Protein AF-A0A934E4H4-F1 (afdb_monomer)

Sequence (75 aa):
MAKALFWAGIALAAAGLILMGLSRLPFLGRLPLDLHVQRGRKELFIPLGTALVLSLAATLILNLVLLLLPASAGP

Mean predicted aligned error: 9.61 Å

Structure (mmCIF, N/CA/C/O backbone):
data_AF-A0A934E4H4-F1
#
_entry.id   AF-A0A934E4H4-F1
#
loop_
_atom_site.group_PDB
_atom_site.id
_atom_site.type_symbol
_atom_site.label_atom_id
_atom_site.label_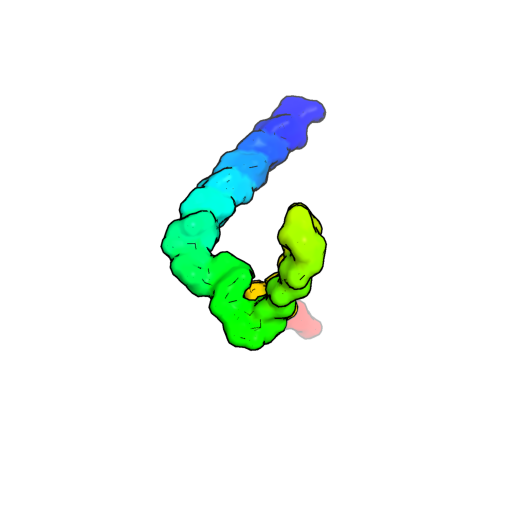alt_id
_atom_site.label_comp_id
_atom_site.label_asym_id
_atom_site.label_entity_id
_atom_site.label_seq_id
_atom_site.pdbx_PDB_ins_code
_atom_site.Cartn_x
_atom_site.Cartn_y
_atom_site.Cartn_z
_atom_site.occupancy
_atom_site.B_iso_or_equiv
_atom_site.auth_seq_id
_atom_site.auth_comp_id
_atom_site.auth_asym_id
_atom_site.auth_atom_id
_atom_site.pdbx_PDB_model_num
ATOM 1 N N . MET A 1 1 ? 22.923 14.414 -3.836 1.00 78.81 1 MET A N 1
ATOM 2 C CA . MET A 1 1 ? 21.845 15.000 -3.007 1.00 78.81 1 MET A CA 1
ATOM 3 C C . MET A 1 1 ? 20.675 15.521 -3.846 1.00 78.81 1 MET A C 1
ATOM 5 O O . MET A 1 1 ? 19.593 14.974 -3.707 1.00 78.81 1 MET A O 1
ATOM 9 N N . ALA A 1 2 ? 20.863 16.465 -4.781 1.00 92.56 2 ALA A N 1
ATOM 10 C CA . ALA A 1 2 ? 19.765 17.017 -5.600 1.00 92.56 2 ALA A CA 1
ATOM 11 C C . ALA A 1 2 ? 18.946 15.966 -6.383 1.00 92.56 2 ALA A C 1
ATOM 13 O O . ALA A 1 2 ? 17.721 15.984 -6.349 1.00 92.56 2 ALA A O 1
ATOM 14 N N . LYS A 1 3 ? 19.610 14.991 -7.020 1.00 92.56 3 LYS A N 1
ATOM 15 C CA . LYS A 1 3 ? 18.934 13.901 -7.750 1.00 92.56 3 LYS A CA 1
ATOM 16 C C . LYS A 1 3 ? 18.077 13.015 -6.834 1.00 92.56 3 LYS A C 1
ATOM 18 O O . LYS A 1 3 ? 16.995 12.603 -7.229 1.00 92.56 3 LYS A O 1
ATOM 23 N N . ALA A 1 4 ? 18.539 12.759 -5.608 1.00 96.12 4 ALA A N 1
ATOM 24 C CA . ALA A 1 4 ? 17.774 12.003 -4.617 1.00 96.12 4 ALA A CA 1
ATOM 25 C C . ALA A 1 4 ? 16.543 12.792 -4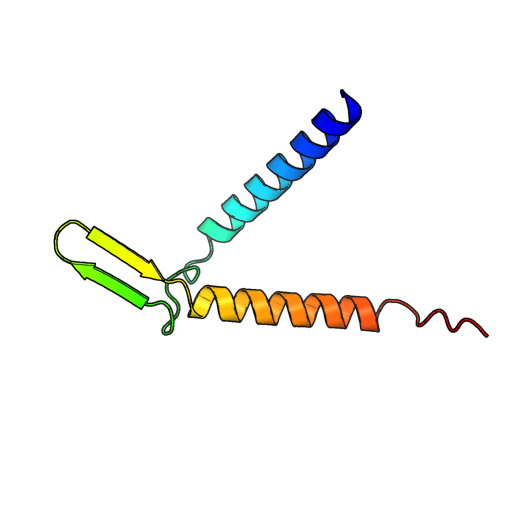.146 1.00 96.12 4 ALA A C 1
ATOM 27 O O . ALA A 1 4 ? 15.460 12.229 -4.055 1.00 96.12 4 ALA A O 1
ATOM 28 N N . LEU A 1 5 ? 16.695 14.104 -3.929 1.00 95.31 5 LEU A N 1
ATOM 29 C CA . LEU A 1 5 ? 15.592 14.982 -3.538 1.00 95.31 5 LEU A CA 1
ATOM 30 C C . LEU A 1 5 ? 14.531 15.108 -4.646 1.00 95.31 5 LEU A C 1
ATOM 32 O O . LEU A 1 5 ? 13.340 15.090 -4.357 1.00 95.31 5 LEU A O 1
ATOM 36 N N . PHE A 1 6 ? 14.959 15.157 -5.911 1.00 96.69 6 PHE A N 1
ATOM 37 C CA . PHE A 1 6 ? 14.065 15.157 -7.071 1.00 96.69 6 PHE A CA 1
ATOM 38 C C . PHE A 1 6 ? 13.213 13.881 -7.137 1.00 96.69 6 PHE A C 1
ATOM 40 O O . PHE A 1 6 ? 11.988 13.955 -7.212 1.00 96.69 6 PHE A O 1
ATOM 47 N N . TRP A 1 7 ? 13.844 12.707 -7.032 1.00 96.94 7 TRP A N 1
ATOM 48 C CA . TRP A 1 7 ? 13.121 11.431 -7.036 1.00 96.94 7 TRP A CA 1
ATOM 49 C C . TRP A 1 7 ? 12.227 11.246 -5.808 1.00 96.94 7 TRP A C 1
ATOM 51 O O . TRP A 1 7 ? 11.111 10.752 -5.944 1.00 96.94 7 TRP A O 1
ATOM 61 N N . ALA A 1 8 ? 12.670 11.690 -4.629 1.00 95.94 8 ALA A N 1
ATOM 62 C CA . ALA A 1 8 ? 11.849 11.672 -3.422 1.00 95.94 8 ALA A CA 1
ATOM 63 C C . ALA A 1 8 ? 10.597 12.554 -3.569 1.00 95.94 8 ALA A C 1
ATOM 65 O O . ALA A 1 8 ? 9.510 12.132 -3.184 1.00 95.94 8 ALA A O 1
ATOM 66 N N . GLY A 1 9 ? 10.726 13.740 -4.176 1.00 96.75 9 GLY A N 1
ATOM 67 C CA . GLY A 1 9 ? 9.596 14.626 -4.463 1.00 96.75 9 GLY A CA 1
ATOM 68 C C . GLY A 1 9 ? 8.575 13.994 -5.411 1.00 96.75 9 GLY A C 1
ATOM 69 O O . GLY A 1 9 ? 7.378 14.043 -5.138 1.00 96.75 9 GLY A O 1
ATOM 70 N N . ILE A 1 10 ? 9.038 13.330 -6.477 1.00 97.75 10 ILE A N 1
ATOM 71 C CA . ILE A 1 10 ? 8.161 12.585 -7.396 1.00 97.75 10 ILE A CA 1
ATOM 72 C C . ILE A 1 10 ? 7.450 11.441 -6.665 1.00 97.75 10 ILE A C 1
ATOM 74 O O . ILE A 1 10 ? 6.237 11.291 -6.804 1.00 97.75 10 ILE A O 1
ATOM 78 N N . ALA A 1 11 ? 8.177 10.656 -5.866 1.00 93.25 11 ALA A N 1
ATOM 79 C CA . ALA A 1 11 ? 7.600 9.547 -5.111 1.00 93.25 11 ALA A CA 1
ATOM 80 C C . ALA A 1 11 ? 6.536 10.026 -4.109 1.00 93.25 11 ALA A C 1
ATOM 82 O O . ALA A 1 11 ? 5.461 9.437 -4.024 1.00 93.25 11 ALA A O 1
ATOM 83 N N . LEU A 1 12 ? 6.800 11.127 -3.399 1.00 95.94 12 LEU A N 1
ATOM 84 C CA . LEU A 1 12 ? 5.845 11.756 -2.482 1.00 95.94 12 LEU A CA 1
ATOM 85 C C . LEU A 1 12 ? 4.611 12.297 -3.210 1.00 95.94 12 LEU A C 1
ATOM 87 O O . LEU A 1 12 ? 3.495 12.084 -2.742 1.00 95.94 12 LEU A O 1
ATOM 91 N N . ALA A 1 13 ? 4.787 12.958 -4.356 1.00 96.00 13 ALA A N 1
ATOM 92 C CA . ALA A 1 13 ? 3.672 13.455 -5.159 1.00 96.00 13 ALA A CA 1
ATOM 93 C C . ALA A 1 13 ? 2.788 12.304 -5.668 1.00 96.00 13 ALA A C 1
ATOM 95 O O . ALA A 1 13 ? 1.565 12.361 -5.544 1.00 96.00 13 ALA A O 1
ATOM 96 N N . ALA A 1 14 ? 3.401 11.228 -6.172 1.00 92.00 14 ALA A N 1
ATOM 97 C CA . ALA A 1 14 ? 2.689 10.025 -6.590 1.00 92.00 14 ALA A CA 1
ATOM 98 C C . ALA A 1 14 ? 1.944 9.371 -5.415 1.00 92.00 14 ALA A C 1
ATOM 100 O O . ALA A 1 14 ? 0.763 9.056 -5.541 1.00 92.00 14 ALA A O 1
ATOM 101 N N . ALA A 1 15 ? 2.590 9.234 -4.252 1.00 86.88 15 ALA A N 1
ATOM 102 C CA . ALA A 1 15 ? 1.948 8.723 -3.044 1.00 86.88 15 ALA A CA 1
ATOM 103 C C . ALA A 1 15 ? 0.756 9.597 -2.618 1.00 86.88 15 ALA A C 1
ATOM 105 O O . ALA A 1 15 ? -0.306 9.069 -2.298 1.00 86.88 15 ALA A O 1
ATOM 106 N N . GLY A 1 16 ? 0.891 10.925 -2.678 1.00 89.06 16 GLY A N 1
ATOM 107 C CA . GLY A 1 16 ? -0.193 11.867 -2.397 1.00 89.06 16 GLY A CA 1
ATOM 108 C C . GLY A 1 16 ? -1.390 11.691 -3.334 1.00 89.06 16 GLY A C 1
ATOM 109 O O . GLY A 1 16 ? -2.524 11.621 -2.866 1.00 89.06 16 GLY A O 1
ATOM 110 N N . LEU A 1 17 ? -1.151 11.539 -4.640 1.00 91.12 17 LEU A N 1
ATOM 111 C CA . LEU A 1 17 ? -2.206 11.272 -5.625 1.00 91.12 17 LEU A CA 1
ATOM 112 C C . LEU A 1 17 ? -2.900 9.926 -5.382 1.00 91.12 17 LEU A C 1
ATOM 114 O O . LEU A 1 17 ? -4.127 9.845 -5.442 1.00 91.12 17 LEU A O 1
ATOM 118 N N . ILE A 1 18 ? -2.131 8.885 -5.052 1.00 84.69 18 ILE A N 1
ATOM 119 C CA . ILE A 1 18 ? -2.672 7.568 -4.698 1.00 84.69 18 ILE A CA 1
ATOM 120 C C . ILE A 1 18 ? -3.556 7.681 -3.453 1.00 84.69 18 ILE A C 1
ATOM 122 O O . ILE A 1 18 ? -4.685 7.201 -3.473 1.00 84.69 18 ILE A O 1
ATOM 126 N N . LEU A 1 19 ? -3.098 8.360 -2.397 1.00 81.56 19 LEU A N 1
ATOM 127 C CA . LEU A 1 19 ? -3.876 8.572 -1.171 1.00 81.56 19 LEU A CA 1
ATOM 128 C C . LEU A 1 19 ? -5.137 9.418 -1.416 1.00 81.56 19 LEU A C 1
ATOM 130 O O . LEU A 1 19 ? -6.193 9.127 -0.851 1.00 81.56 19 LEU A O 1
ATOM 134 N N . MET A 1 20 ? -5.075 10.420 -2.298 1.00 81.94 20 MET A N 1
ATOM 135 C CA . MET A 1 20 ? -6.255 11.182 -2.724 1.00 81.94 20 MET A CA 1
ATOM 136 C C . MET A 1 20 ? -7.278 10.295 -3.446 1.00 81.94 20 MET A C 1
ATOM 138 O O . MET A 1 20 ? -8.473 10.415 -3.188 1.00 81.94 20 MET A O 1
ATOM 142 N N . GL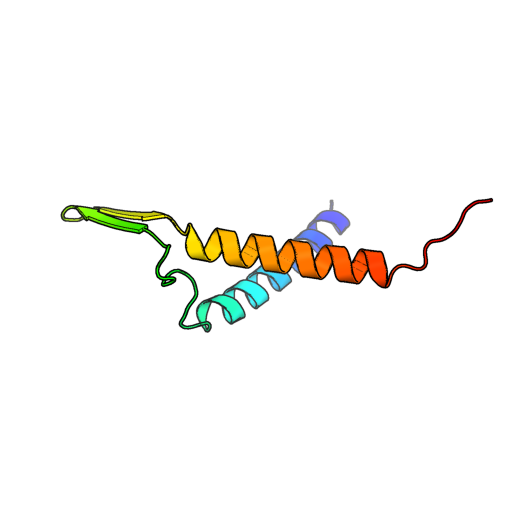Y A 1 21 ? -6.833 9.367 -4.297 1.00 80.25 21 GLY A N 1
ATOM 143 C CA . GLY A 1 21 ? -7.711 8.380 -4.932 1.00 80.25 21 GLY A CA 1
ATOM 144 C C . GLY A 1 21 ? -8.274 7.356 -3.939 1.00 80.25 21 GLY A C 1
ATOM 145 O O . GLY A 1 21 ? -9.470 7.072 -3.947 1.00 80.25 21 GLY A O 1
ATOM 146 N N . LEU A 1 22 ? -7.436 6.851 -3.031 1.00 74.62 22 LEU A N 1
ATOM 147 C CA . LEU A 1 22 ? -7.813 5.882 -1.996 1.00 74.62 22 LEU A CA 1
ATOM 148 C C . LEU A 1 22 ? -8.809 6.452 -0.982 1.00 74.62 22 LEU A C 1
ATOM 150 O O . LEU A 1 22 ? -9.727 5.747 -0.577 1.00 74.62 22 LEU A O 1
ATOM 154 N N . SER A 1 23 ? -8.693 7.729 -0.611 1.00 69.69 23 SER A N 1
ATOM 155 C CA . SER A 1 23 ? -9.648 8.378 0.304 1.00 69.69 23 SER A CA 1
ATOM 156 C C . SER A 1 23 ? -11.054 8.542 -0.291 1.00 69.69 23 SER A C 1
ATOM 158 O O . SER A 1 23 ? -12.020 8.721 0.449 1.00 69.69 23 SER A O 1
ATOM 160 N N . ARG A 1 24 ? -11.194 8.443 -1.620 1.00 71.12 24 ARG A N 1
ATOM 161 C CA . ARG A 1 24 ? -12.483 8.447 -2.329 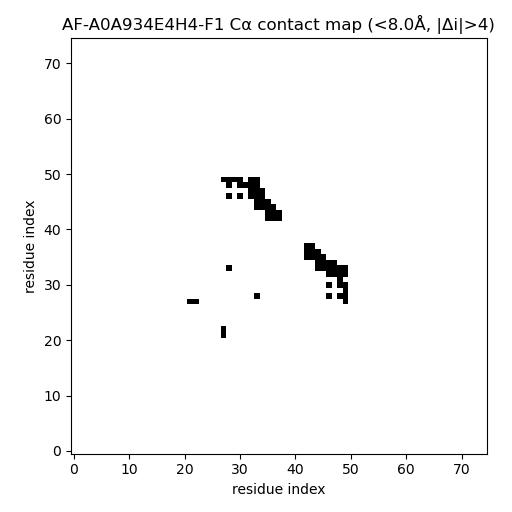1.00 71.12 24 ARG A CA 1
ATOM 162 C C . ARG A 1 24 ? -13.114 7.058 -2.452 1.00 71.12 24 ARG A C 1
ATOM 164 O O . ARG A 1 24 ? -14.270 6.981 -2.857 1.00 71.12 24 ARG A O 1
ATOM 171 N N . LEU A 1 25 ? -12.397 5.976 -2.131 1.00 71.88 25 LEU A N 1
ATOM 172 C CA . LEU A 1 25 ? -12.930 4.613 -2.179 1.00 71.88 25 LEU A CA 1
ATOM 173 C C . LEU A 1 25 ? -13.793 4.353 -0.929 1.00 71.88 25 LEU A C 1
ATOM 175 O O 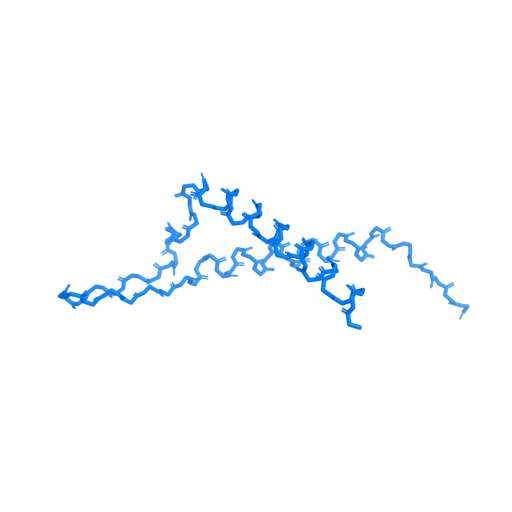. LEU A 1 25 ? -13.243 4.208 0.162 1.00 71.88 25 LEU A O 1
ATOM 179 N N . PRO A 1 26 ? -15.131 4.234 -1.057 1.00 62.91 26 PRO A N 1
ATOM 180 C CA . PRO A 1 26 ? -16.042 4.134 0.092 1.00 62.91 26 PRO A CA 1
ATOM 181 C C . PRO A 1 26 ? -15.881 2.841 0.913 1.00 62.91 26 PRO A C 1
ATOM 183 O O . PRO A 1 26 ? -16.465 2.716 1.987 1.00 62.91 26 PRO A O 1
ATOM 186 N N . PHE A 1 27 ? -15.084 1.888 0.423 1.00 64.88 27 PHE A N 1
ATOM 187 C CA . PHE A 1 27 ? -14.854 0.580 1.037 1.00 64.88 27 PHE A CA 1
ATOM 188 C C . PHE A 1 27 ? -13.514 0.465 1.772 1.00 64.88 2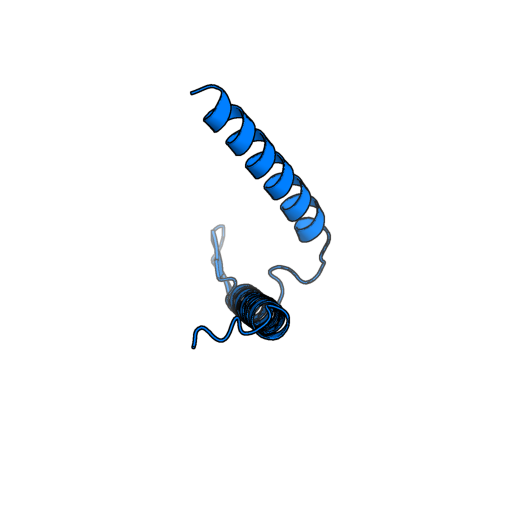7 PHE A C 1
ATOM 190 O O . PHE A 1 27 ? -13.307 -0.506 2.498 1.00 64.88 27 PHE A O 1
ATOM 197 N N . LEU A 1 28 ? -12.595 1.420 1.597 1.00 64.81 28 LEU A N 1
ATOM 198 C CA . LEU A 1 28 ? -11.255 1.315 2.165 1.00 64.81 28 LEU A CA 1
ATOM 199 C C . LEU A 1 28 ? -11.313 1.514 3.688 1.00 64.81 28 LEU A C 1
ATOM 201 O O . LEU A 1 28 ? -11.682 2.581 4.174 1.00 64.81 28 LEU A O 1
ATOM 205 N N . GLY A 1 29 ? -10.990 0.462 4.440 1.00 63.78 29 GLY A N 1
ATOM 206 C CA . GLY A 1 29 ? -11.072 0.421 5.901 1.00 63.78 29 GLY A CA 1
ATOM 207 C C . GLY A 1 29 ? -12.446 0.088 6.497 1.00 63.78 29 GLY A C 1
ATOM 208 O O . GLY A 1 29 ? -12.627 0.164 7.715 1.00 63.78 29 GLY A O 1
ATOM 209 N N . ARG A 1 30 ? -13.421 -0.283 5.659 1.00 71.19 30 ARG A N 1
ATOM 210 C CA . ARG A 1 30 ? -14.750 -0.759 6.083 1.00 71.19 30 ARG A CA 1
ATOM 211 C C . ARG A 1 30 ? -15.084 -2.123 5.487 1.00 71.19 30 ARG A C 1
ATOM 213 O O . ARG A 1 30 ? -16.244 -2.403 5.187 1.00 71.19 30 ARG A O 1
ATOM 220 N N . LEU A 1 31 ? -14.077 -2.966 5.275 1.00 79.75 31 LEU A N 1
ATOM 221 C CA . LEU A 1 31 ? -14.3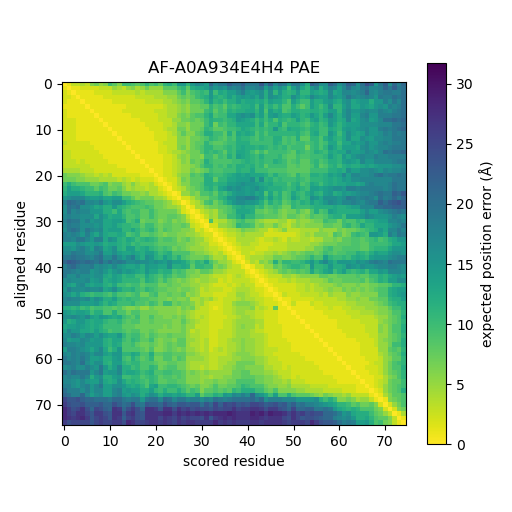40 -4.340 4.868 1.00 79.75 31 LEU A CA 1
ATO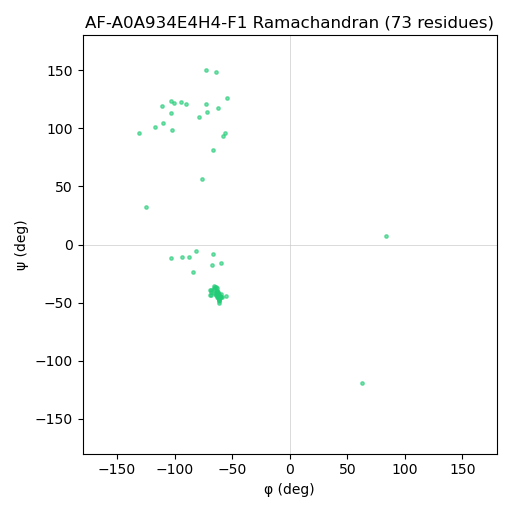M 222 C C . LEU A 1 31 ? -14.889 -5.146 6.052 1.00 79.75 31 LEU A C 1
ATOM 224 O O . LEU A 1 31 ? -14.521 -4.874 7.191 1.00 79.75 31 LEU A O 1
ATOM 228 N N . PRO A 1 32 ? -15.731 -6.168 5.809 1.00 73.38 32 PRO A N 1
ATOM 229 C CA . PRO A 1 32 ? -16.329 -6.985 6.873 1.00 73.38 32 PRO A CA 1
ATOM 230 C C . PRO A 1 32 ? -15.295 -7.707 7.756 1.00 73.38 32 PRO A C 1
ATOM 232 O O . PRO A 1 32 ? -15.633 -8.172 8.838 1.00 73.38 32 PRO A O 1
ATOM 235 N N . LEU A 1 33 ? -14.041 -7.795 7.299 1.00 84.12 33 LEU A N 1
ATOM 236 C CA . LEU A 1 33 ? -12.910 -8.355 8.040 1.00 84.12 33 LEU A CA 1
ATOM 237 C C . LEU A 1 33 ? -12.095 -7.302 8.806 1.00 84.12 33 LEU A C 1
ATOM 239 O O . LEU A 1 33 ? -11.237 -7.669 9.602 1.00 84.12 33 LEU A O 1
ATOM 243 N N . ASP A 1 34 ? -12.322 -6.010 8.564 1.00 86.62 34 ASP A N 1
ATOM 244 C CA . ASP A 1 34 ? -11.652 -4.948 9.305 1.00 86.62 34 ASP A CA 1
ATOM 245 C C . ASP A 1 34 ? -12.230 -4.888 10.726 1.00 86.62 34 ASP A C 1
ATOM 247 O O . ASP A 1 34 ? -13.429 -4.693 10.927 1.00 86.62 34 ASP A O 1
ATOM 251 N N . LEU A 1 35 ? -11.373 -5.063 11.732 1.00 85.06 35 LEU A N 1
ATOM 252 C CA . LEU A 1 35 ? -11.787 -5.060 13.131 1.00 85.06 35 LEU A CA 1
ATOM 253 C C . LEU A 1 35 ? -11.721 -3.639 13.679 1.00 85.06 35 LEU A C 1
ATOM 255 O O . LEU A 1 35 ? -10.663 -3.010 13.706 1.00 85.06 35 LEU A O 1
ATOM 259 N N . HIS A 1 36 ? -12.866 -3.151 14.141 1.00 85.19 36 HIS A N 1
ATOM 260 C CA . HIS A 1 36 ? -13.000 -1.861 14.807 1.00 85.19 36 HIS A CA 1
ATOM 261 C C . HIS A 1 36 ? -13.303 -2.128 16.277 1.00 85.19 36 HIS A C 1
ATOM 263 O O . HIS A 1 36 ? -14.412 -2.524 16.634 1.00 85.19 36 HIS A O 1
ATOM 269 N N . VAL A 1 37 ? -12.307 -1.950 17.142 1.00 84.88 37 VAL A N 1
ATOM 270 C CA . VAL A 1 37 ? -12.484 -2.092 18.590 1.00 84.88 37 VAL A CA 1
ATOM 271 C C . VAL A 1 37 ? -12.579 -0.698 19.194 1.00 84.88 37 VAL A C 1
ATOM 273 O O . VAL A 1 37 ? -11.568 -0.034 19.428 1.00 84.88 37 VAL A O 1
ATOM 276 N N . GLN A 1 38 ? -13.806 -0.247 19.450 1.00 86.12 38 GLN A N 1
ATOM 277 C CA . GLN A 1 38 ? -14.064 1.010 20.149 1.00 86.12 38 GLN A CA 1
ATOM 278 C C . GLN A 1 38 ? -14.255 0.756 21.647 1.00 86.12 38 GLN A C 1
ATOM 280 O O . GLN A 1 38 ? -15.126 -0.005 22.067 1.00 86.12 38 GLN A O 1
ATOM 285 N N . ARG A 1 39 ? -13.435 1.408 22.478 1.00 85.88 39 ARG A N 1
ATOM 286 C CA . ARG A 1 39 ? -13.548 1.383 23.941 1.00 85.88 39 ARG A CA 1
ATOM 287 C C . ARG A 1 39 ? -13.494 2.811 24.483 1.00 85.88 39 ARG A C 1
ATOM 289 O O . ARG A 1 39 ? -12.422 3.385 24.691 1.00 85.88 39 ARG A O 1
ATOM 296 N N . GLY A 1 40 ? -14.670 3.395 24.717 1.00 86.69 40 GLY A N 1
ATOM 297 C CA . GLY A 1 40 ? -14.804 4.780 25.179 1.00 86.69 40 GLY A CA 1
ATOM 298 C C . GLY A 1 40 ? -14.250 5.774 24.152 1.00 86.69 40 GLY A C 1
ATOM 299 O O . GLY A 1 40 ? -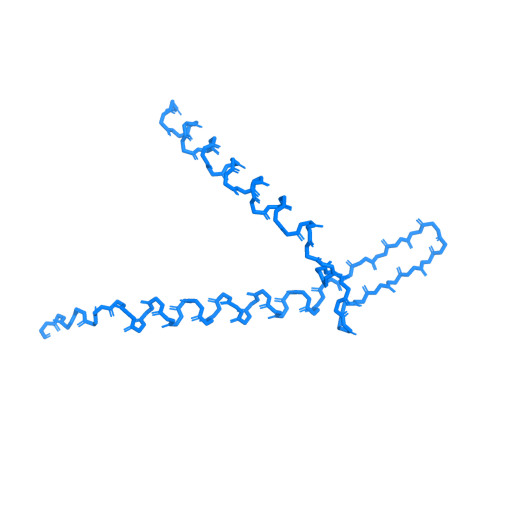14.716 5.812 23.023 1.00 86.69 40 GLY A O 1
ATOM 300 N N . ARG A 1 41 ? -13.235 6.566 24.532 1.00 88.56 41 ARG A N 1
ATOM 301 C CA . ARG A 1 41 ? -12.537 7.513 23.632 1.00 88.56 41 ARG A CA 1
ATOM 302 C C . ARG A 1 41 ? -11.459 6.879 22.742 1.00 88.56 41 ARG A C 1
ATOM 304 O O . ARG A 1 41 ? -10.856 7.593 21.948 1.00 88.56 41 ARG A O 1
ATOM 311 N N . LYS A 1 42 ? -11.146 5.591 22.913 1.00 83.25 42 LYS A N 1
ATOM 312 C CA . LYS A 1 42 ? -10.094 4.915 22.144 1.00 83.25 42 LYS A CA 1
ATOM 313 C C . LYS A 1 42 ? -10.730 4.052 21.065 1.00 83.25 42 LYS A C 1
ATOM 315 O O . LYS A 1 42 ? -11.513 3.160 21.380 1.00 83.25 42 LYS A O 1
ATOM 320 N N . GLU A 1 43 ? -10.351 4.297 19.824 1.00 84.88 43 GLU A N 1
ATOM 321 C CA . GLU A 1 43 ? -10.685 3.454 18.683 1.00 84.88 43 GLU A CA 1
ATOM 322 C C . GLU A 1 43 ? -9.403 2.779 18.200 1.00 84.88 43 GLU A C 1
ATOM 324 O O . GLU A 1 43 ? -8.427 3.448 17.861 1.00 84.88 43 GLU A O 1
ATOM 329 N N . LEU A 1 44 ? -9.382 1.447 18.237 1.00 86.31 44 LEU A N 1
ATOM 330 C CA . LEU A 1 44 ? -8.332 0.647 17.627 1.00 86.31 44 LEU A CA 1
ATOM 331 C C . LEU A 1 44 ? -8.881 0.065 16.328 1.00 86.31 44 LEU A C 1
ATOM 333 O O . LEU A 1 44 ? -9.781 -0.775 16.342 1.00 86.31 44 LEU A O 1
ATOM 337 N N . PHE A 1 45 ? -8.318 0.523 15.218 1.00 85.25 45 PHE A N 1
ATOM 338 C CA . PHE A 1 45 ? -8.660 0.066 13.883 1.00 85.25 45 PHE A CA 1
ATOM 339 C C . PHE A 1 45 ? -7.607 -0.929 13.385 1.00 85.25 45 PHE A C 1
ATOM 341 O O . PHE A 1 45 ? -6.422 -0.599 13.314 1.00 85.25 45 PHE A O 1
ATOM 348 N N . ILE A 1 46 ? -8.039 -2.145 13.047 1.00 88.75 46 ILE A N 1
ATOM 349 C CA . ILE A 1 46 ? -7.187 -3.197 12.486 1.00 88.75 46 ILE A CA 1
ATOM 350 C C . ILE A 1 46 ? -7.688 -3.521 11.066 1.00 88.75 46 ILE A C 1
ATOM 352 O O . ILE A 1 46 ? -8.676 -4.246 10.915 1.00 88.75 46 ILE A O 1
ATOM 356 N N . PRO A 1 47 ? -7.019 -3.010 10.016 1.00 86.06 47 PRO A N 1
ATOM 357 C CA . PRO A 1 47 ? -7.434 -3.158 8.618 1.00 86.06 47 PRO A CA 1
ATOM 358 C C . PRO A 1 47 ? -7.133 -4.553 8.034 1.00 86.06 47 PRO A C 1
ATOM 360 O O . PRO A 1 47 ? -6.409 -4.662 7.045 1.00 86.06 47 PRO A O 1
ATOM 363 N N . LEU A 1 48 ? -7.623 -5.645 8.631 1.00 86.75 48 LEU A N 1
ATOM 364 C CA . LEU A 1 48 ? -7.317 -7.004 8.146 1.00 86.75 48 LEU A CA 1
ATOM 365 C C . LEU A 1 48 ? -7.905 -7.286 6.757 1.00 86.75 48 LEU A C 1
ATOM 367 O O . LEU A 1 48 ? -7.235 -7.877 5.910 1.00 86.75 48 LEU A O 1
ATOM 371 N N . GLY A 1 49 ? -9.138 -6.852 6.500 1.00 85.62 49 GLY A N 1
ATOM 372 C CA . GLY A 1 49 ? -9.796 -7.029 5.207 1.00 85.62 49 GLY A CA 1
ATOM 373 C C . GLY A 1 49 ? -9.143 -6.170 4.134 1.00 85.62 49 GLY A C 1
ATOM 374 O O . GLY A 1 49 ? -8.842 -6.653 3.044 1.00 85.62 49 GLY A O 1
ATOM 375 N N . THR A 1 50 ? -8.842 -4.917 4.468 1.00 85.94 50 THR A N 1
ATOM 376 C CA . THR A 1 50 ? -8.120 -4.014 3.565 1.00 85.94 50 THR A CA 1
ATOM 377 C C . THR A 1 50 ? -6.714 -4.543 3.248 1.00 85.94 50 THR A C 1
ATOM 379 O O . THR A 1 50 ? -6.309 -4.532 2.086 1.00 85.94 50 THR A O 1
ATOM 382 N N . ALA A 1 51 ? -5.986 -5.068 4.241 1.00 87.38 51 ALA A N 1
ATOM 383 C CA . ALA A 1 51 ? -4.661 -5.659 4.045 1.00 87.38 51 ALA A CA 1
ATOM 384 C C . ALA A 1 51 ? -4.701 -6.916 3.159 1.00 87.38 51 ALA A C 1
ATOM 386 O O . ALA A 1 51 ? -3.851 -7.068 2.282 1.00 87.38 51 ALA A O 1
ATOM 387 N N . LEU A 1 52 ? -5.702 -7.785 3.334 1.00 89.75 52 LEU A N 1
ATOM 388 C CA . LEU A 1 52 ? -5.901 -8.956 2.475 1.00 89.75 52 LEU A CA 1
ATOM 389 C C . LEU A 1 52 ? -6.165 -8.566 1.021 1.00 89.75 52 LEU A C 1
ATOM 391 O O . LEU A 1 52 ? -5.540 -9.118 0.118 1.00 89.75 52 LEU A O 1
ATOM 395 N N . VAL A 1 53 ? -7.056 -7.600 0.786 1.00 86.94 53 VAL A N 1
ATOM 396 C CA . VAL A 1 53 ? -7.364 -7.124 -0.571 1.00 86.94 53 VAL A CA 1
ATOM 397 C C . VAL A 1 53 ? -6.133 -6.505 -1.225 1.00 86.94 53 VAL A C 1
ATOM 399 O O . VAL A 1 53 ? -5.832 -6.826 -2.372 1.00 86.94 53 VAL A O 1
ATOM 402 N N . LEU A 1 54 ? -5.394 -5.663 -0.496 1.00 86.81 54 LEU A N 1
ATOM 403 C CA . LEU A 1 54 ? -4.138 -5.087 -0.980 1.00 86.81 54 LEU A CA 1
ATOM 404 C C . LEU A 1 54 ? -3.117 -6.169 -1.333 1.00 86.81 54 LEU A C 1
ATOM 406 O O . LEU A 1 54 ? -2.500 -6.095 -2.393 1.00 86.81 54 LEU A O 1
ATOM 410 N N . SER A 1 55 ? -2.958 -7.178 -0.475 1.00 90.88 55 SER A N 1
ATOM 411 C CA . SER A 1 55 ? -2.045 -8.293 -0.722 1.00 90.88 55 SER A CA 1
ATOM 412 C C . SER A 1 55 ? -2.444 -9.067 -1.975 1.00 90.88 55 SER A C 1
ATOM 414 O O . SER A 1 55 ? -1.604 -9.263 -2.847 1.00 90.88 55 SER A O 1
ATOM 416 N N . LEU A 1 56 ? -3.719 -9.432 -2.114 1.00 93.69 56 LEU A N 1
ATOM 417 C CA . LEU A 1 56 ? -4.214 -10.159 -3.280 1.00 93.69 56 LEU A CA 1
ATOM 418 C C . LEU A 1 56 ? -4.048 -9.347 -4.571 1.00 93.69 56 LEU A C 1
ATOM 420 O O . LEU A 1 56 ? -3.578 -9.878 -5.577 1.00 93.69 56 LEU A O 1
ATOM 424 N N . ALA A 1 57 ? -4.392 -8.058 -4.542 1.00 89.69 57 ALA A N 1
ATOM 425 C CA . ALA A 1 57 ? -4.213 -7.161 -5.677 1.00 89.69 57 ALA A CA 1
ATOM 426 C C . ALA A 1 57 ? -2.734 -7.052 -6.070 1.00 89.69 57 ALA A C 1
ATOM 428 O O . ALA A 1 57 ? -2.403 -7.182 -7.247 1.00 89.69 57 ALA A O 1
ATOM 429 N N . ALA A 1 58 ? -1.838 -6.882 -5.093 1.00 91.00 58 ALA A N 1
ATOM 430 C CA . ALA A 1 58 ? -0.401 -6.851 -5.335 1.00 91.00 58 ALA A CA 1
ATOM 431 C C . ALA A 1 58 ? 0.095 -8.168 -5.947 1.00 91.00 58 ALA A C 1
ATOM 433 O O . ALA A 1 58 ? 0.820 -8.131 -6.936 1.00 91.00 58 ALA A O 1
ATOM 434 N N . THR A 1 59 ? -0.330 -9.324 -5.427 1.00 94.44 59 THR A N 1
ATOM 435 C CA . THR A 1 59 ? 0.028 -10.638 -5.980 1.00 94.44 59 THR A CA 1
ATOM 436 C C . THR A 1 59 ? -0.454 -10.799 -7.420 1.00 94.44 59 THR A C 1
ATOM 438 O O . THR A 1 59 ? 0.316 -11.248 -8.265 1.00 94.44 59 THR A O 1
ATOM 441 N N . LEU A 1 60 ? -1.692 -10.400 -7.729 1.00 94.81 60 LEU A N 1
ATOM 442 C CA . LEU A 1 60 ? -2.231 -10.453 -9.091 1.00 94.81 60 LEU A CA 1
ATOM 443 C C . LEU A 1 60 ? -1.454 -9.545 -10.045 1.00 94.81 60 LEU A C 1
ATOM 445 O O . LEU A 1 60 ? -1.097 -9.983 -11.134 1.00 94.81 60 LEU A O 1
ATOM 449 N N . ILE A 1 61 ? -1.155 -8.310 -9.632 1.00 93.25 61 ILE A N 1
ATOM 450 C CA . ILE A 1 61 ? -0.354 -7.372 -10.428 1.00 93.25 61 ILE A CA 1
ATOM 451 C C . ILE A 1 61 ? 1.040 -7.947 -10.670 1.00 93.25 61 ILE A C 1
ATOM 453 O O . ILE A 1 61 ? 1.499 -7.957 -11.806 1.00 93.25 61 ILE A O 1
ATOM 457 N N . LEU A 1 62 ? 1.703 -8.458 -9.632 1.00 93.69 62 LEU A N 1
ATOM 458 C CA . LEU A 1 62 ? 3.051 -9.009 -9.746 1.00 93.69 62 LEU A CA 1
ATOM 459 C C . LEU A 1 62 ? 3.074 -10.235 -10.664 1.00 93.69 62 LEU A C 1
ATOM 461 O O . LEU A 1 62 ? 3.975 -10.366 -11.485 1.00 93.69 62 LEU A O 1
ATOM 465 N N . ASN A 1 63 ? 2.060 -11.096 -10.563 1.00 93.50 63 ASN A N 1
ATOM 466 C CA . ASN A 1 63 ? 1.922 -12.268 -11.416 1.00 93.50 63 ASN A CA 1
ATOM 467 C C . ASN A 1 63 ? 1.610 -11.887 -12.868 1.00 93.50 63 ASN A C 1
ATOM 469 O O . ASN A 1 63 ? 2.171 -12.474 -13.782 1.00 93.50 63 ASN A O 1
ATOM 473 N N . LEU A 1 64 ? 0.767 -10.876 -13.101 1.00 91.94 64 LEU A N 1
ATOM 474 C CA . LEU A 1 64 ? 0.525 -10.338 -14.441 1.00 91.94 64 LEU A CA 1
ATOM 475 C C . LEU A 1 64 ? 1.790 -9.719 -15.029 1.00 91.94 64 LEU A C 1
ATOM 477 O O . LEU A 1 64 ? 2.103 -9.972 -16.183 1.00 91.94 64 LEU A O 1
ATOM 481 N N . VAL A 1 65 ? 2.544 -8.950 -14.243 1.00 93.00 65 VAL A N 1
ATOM 482 C CA . VAL A 1 65 ? 3.835 -8.407 -14.676 1.00 93.00 65 VAL A CA 1
ATOM 483 C C . VAL A 1 65 ? 4.798 -9.543 -15.006 1.00 93.00 65 VAL A C 1
ATOM 485 O O . VAL A 1 65 ? 5.409 -9.501 -16.061 1.00 93.00 65 VAL A O 1
ATOM 488 N N . LEU A 1 66 ? 4.894 -10.581 -14.172 1.00 91.69 66 LEU A N 1
ATOM 489 C CA . LEU A 1 66 ? 5.756 -11.738 -14.425 1.00 91.69 66 LEU A CA 1
ATOM 490 C C . LEU A 1 66 ? 5.317 -12.555 -15.649 1.00 91.69 66 LEU A C 1
ATOM 492 O O . LEU A 1 66 ? 6.167 -13.049 -16.379 1.00 91.69 66 LEU A O 1
ATOM 496 N N . LEU A 1 67 ? 4.010 -12.670 -15.886 1.00 91.06 67 LEU A N 1
ATOM 497 C CA . LEU A 1 67 ? 3.430 -13.331 -17.056 1.00 91.06 67 LEU A CA 1
ATOM 498 C C . LEU A 1 67 ? 3.675 -12.538 -18.349 1.00 91.06 67 LEU A C 1
ATOM 500 O O . LEU A 1 67 ? 3.886 -13.129 -19.403 1.00 91.06 67 LEU A O 1
ATOM 504 N N . LEU A 1 68 ? 3.592 -11.208 -18.275 1.00 89.06 68 LEU A N 1
ATOM 505 C CA . LEU A 1 68 ? 3.776 -10.299 -19.409 1.00 89.06 68 LEU A CA 1
ATOM 506 C C . LEU A 1 68 ? 5.248 -9.985 -19.679 1.00 89.06 68 LEU A C 1
ATOM 508 O O . LEU A 1 68 ? 5.595 -9.610 -20.799 1.00 89.06 68 LEU A O 1
ATOM 512 N N . LEU A 1 69 ? 6.111 -10.122 -18.670 1.00 87.06 69 LEU A N 1
ATOM 513 C CA . LEU A 1 69 ? 7.549 -10.130 -18.865 1.00 87.06 69 LEU A CA 1
ATOM 514 C C . LEU A 1 69 ? 7.854 -11.345 -19.743 1.00 87.06 69 LEU A C 1
ATOM 516 O O . LEU A 1 69 ? 7.575 -12.471 -19.326 1.00 87.06 69 LEU A O 1
ATOM 520 N N . PRO A 1 70 ? 8.394 -11.153 -20.961 1.00 76.94 70 PRO A N 1
ATOM 521 C CA . PRO A 1 70 ? 8.843 -12.284 -21.746 1.00 76.94 70 PRO A CA 1
ATOM 522 C C . PRO A 1 70 ? 9.806 -13.054 -20.856 1.00 76.94 70 PRO A C 1
ATOM 524 O O . PRO A 1 70 ? 10.736 -12.458 -20.304 1.00 76.94 70 PRO A O 1
ATOM 527 N N . ALA A 1 71 ? 9.559 -14.353 -20.680 1.00 69.19 71 ALA A N 1
ATOM 528 C CA . ALA A 1 71 ? 10.570 -15.239 -20.145 1.00 69.19 71 ALA A CA 1
ATOM 529 C C . ALA A 1 71 ? 11.742 -15.107 -21.113 1.00 69.19 71 ALA A C 1
ATOM 531 O O . ALA A 1 71 ? 11.756 -15.718 -22.180 1.00 69.19 71 ALA A O 1
ATOM 532 N N . SER A 1 72 ? 12.672 -14.206 -20.799 1.00 62.97 72 SER A N 1
ATOM 533 C CA . SER A 1 72 ? 13.955 -14.112 -21.452 1.00 62.97 72 SER A CA 1
ATOM 534 C C . SER A 1 72 ? 14.653 -15.393 -21.042 1.00 62.97 72 SER A C 1
ATOM 536 O O . SER A 1 72 ? 15.368 -15.434 -20.040 1.00 62.97 72 SER A O 1
ATOM 538 N N . ALA A 1 73 ? 14.307 -16.463 -21.754 1.00 58.78 73 ALA A N 1
ATOM 539 C CA . ALA A 1 73 ? 14.996 -17.722 -21.745 1.00 58.78 73 ALA A CA 1
ATOM 540 C C . ALA A 1 73 ? 16.434 -17.374 -22.126 1.00 58.78 73 ALA A C 1
ATOM 542 O O . ALA A 1 73 ? 16.752 -17.136 -23.290 1.00 58.78 73 ALA A O 1
ATOM 543 N N . GLY A 1 74 ? 17.267 -17.206 -21.100 1.00 65.25 74 GLY A N 1
ATOM 544 C CA . GLY A 1 74 ? 18.691 -17.439 -21.242 1.00 65.25 74 GLY A CA 1
ATOM 545 C C . GLY A 1 74 ? 18.889 -18.926 -21.553 1.00 65.25 74 GLY A C 1
ATOM 546 O O . GLY A 1 74 ? 18.042 -19.722 -21.140 1.00 65.25 74 GLY A O 1
ATOM 547 N N . PRO A 1 75 ? 19.935 -19.256 -22.325 1.00 55.56 75 PRO A N 1
ATOM 548 C CA . PRO A 1 75 ? 20.083 -20.521 -23.046 1.00 55.56 75 PRO A CA 1
ATOM 549 C C . PRO A 1 75 ? 20.008 -21.771 -22.166 1.00 55.56 75 PRO A C 1
ATOM 551 O O . PRO A 1 75 ? 20.461 -21.708 -21.000 1.00 55.56 75 PRO A O 1
#

Secondary structure (DSSP, 8-state):
-HHHHHHHHHHHHHHHHHHHHHTT-TTTT--TT-EEEEETTEEEEE-HHHHHHHHHHHHHHHHHHHHHS------

Solvent-accessible surface area (backbone atoms only — not comparable to full-atom values): 4445 Å² total; per-residue (Å²): 108,69,70,58,52,54,53,50,50,52,52,49,51,51,50,50,54,51,51,57,55,50,74,68,42,92,55,72,69,62,32,98,57,29,46,73,52,73,57,90,94,45,73,48,78,44,51,52,32,45,49,50,51,51,50,51,51,51,52,51,50,53,48,48,50,57,69,69,42,74,81,76,76,71,133

Radius of gyration: 18.52 Å; Cα contacts (8 Å, |Δi|>4): 35; chains: 1; bounding box: 38×38×48 Å

pLDDT: mean 84.59, std 10.29, range [55.56, 97.75]

Nearest PDB structures (foldseek):
  1fxk-assembly1_B  TM=3.672E-01  e=2.204E+00  Methanothermobacter thermautotrophicus
  6nr8-assembly1_4  TM=4.874E-01  e=8.401E+00  Homo sapiens
  6nrb-assembly1_4  TM=3.936E-01  e=7.829E+00  Homo sapiens
  8gv5-assembly1_B  TM=3.793E-01  e=9.671E+00  Influenza A virus (A/swine/Guangdong/104/2013(H1N1))

Foldseek 3Di:
DVVVVVVVVVVVVVVVVVVVVLVPPPCQQPDPPWDWDDDPPDTDTRRPVNVVVVVVVVVVVVVVVVVPPPPPPDD